Protein AF-A0A662LNX2-F1 (afdb_monomer)

Foldseek 3Di:
DDDDDDPPDDDDPDDDDDDDLVNLCVLCVVVVHDDDSVLSVVLVVVCVVDPDPVVGDDSVNSVVSSVVSVVVVD

Mean predicted aligned error: 7.2 Å

Secondary structure (DSSP, 8-state):
------------S-------HHHHHHHHHHTT----HHHHHHHHHHHHHH--TTT-S-HHHHHHHHHHHHHHH-

pLDDT: mean 88.27, std 14.12, range [41.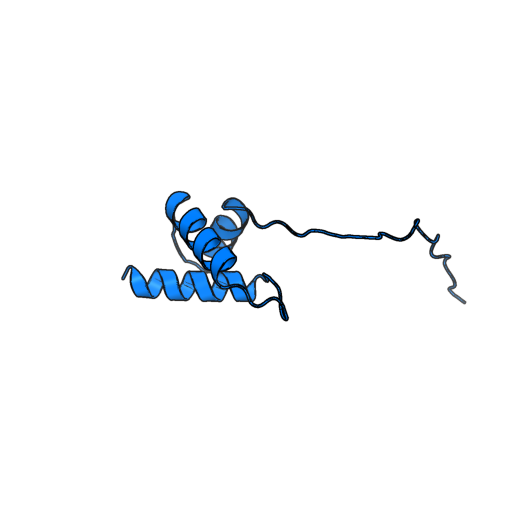41, 98.5]

Structure (mmCIF, N/C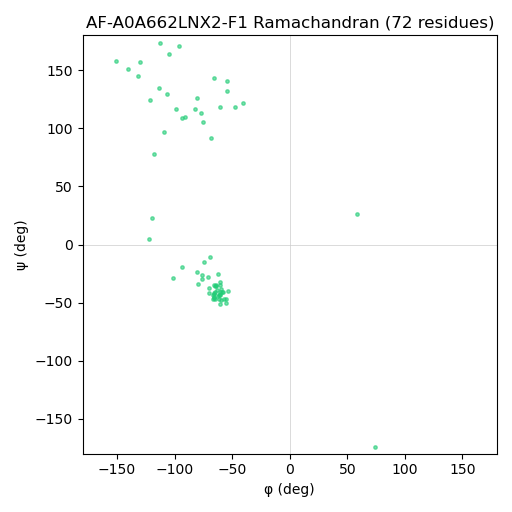A/C/O backbone):
data_AF-A0A662LNX2-F1
#
_entry.id   AF-A0A662LNX2-F1
#
loop_
_atom_site.group_PDB
_atom_site.id
_atom_site.type_symbol
_atom_site.label_atom_id
_atom_site.label_alt_id
_atom_site.label_comp_id
_atom_site.label_asym_id
_atom_site.label_entity_id
_atom_site.label_seq_id
_atom_site.pdbx_PDB_ins_code
_atom_site.Cartn_x
_atom_site.Cartn_y
_atom_site.Cartn_z
_atom_site.occupancy
_atom_site.B_iso_or_equiv
_atom_site.auth_seq_id
_atom_site.auth_comp_id
_atom_site.auth_asym_id
_atom_site.auth_atom_id
_atom_site.pdbx_PDB_model_num
ATOM 1 N N . MET A 1 1 ? 2.866 12.505 -43.394 1.00 41.41 1 MET A N 1
ATOM 2 C CA . MET A 1 1 ? 4.272 12.252 -43.018 1.00 41.41 1 MET A CA 1
ATOM 3 C C . MET A 1 1 ? 4.483 12.900 -41.654 1.00 41.41 1 MET A C 1
ATOM 5 O O . MET A 1 1 ? 4.648 14.108 -41.590 1.00 41.41 1 MET A O 1
ATOM 9 N N . PHE A 1 2 ? 4.307 12.147 -40.565 1.00 44.78 2 PHE A N 1
ATOM 10 C CA . PHE A 1 2 ? 4.432 12.659 -39.195 1.00 44.78 2 PHE A CA 1
ATOM 11 C C . PHE A 1 2 ? 5.697 12.078 -38.568 1.00 44.78 2 PHE A C 1
ATOM 13 O O . PHE A 1 2 ? 5.683 10.967 -38.055 1.00 44.78 2 PHE A O 1
ATOM 20 N N . THR A 1 3 ? 6.786 12.833 -38.603 1.00 48.31 3 THR A N 1
ATOM 21 C CA . THR A 1 3 ? 7.946 12.600 -37.737 1.00 48.31 3 THR A CA 1
ATOM 22 C C . THR A 1 3 ? 8.100 13.842 -36.879 1.00 48.31 3 THR A C 1
ATOM 24 O O . THR A 1 3 ? 8.878 14.742 -37.185 1.00 48.31 3 THR A O 1
ATOM 27 N N . LYS A 1 4 ? 7.260 13.941 -35.843 1.00 53.91 4 LYS A N 1
ATOM 28 C CA . LYS A 1 4 ? 7.439 14.949 -34.803 1.00 53.91 4 LYS A CA 1
ATOM 29 C C . LYS A 1 4 ? 8.565 14.434 -33.910 1.00 53.91 4 LYS A C 1
ATOM 31 O O . LYS A 1 4 ? 8.445 13.367 -33.317 1.00 53.91 4 LYS A O 1
ATOM 36 N N . TYR A 1 5 ? 9.675 15.155 -33.943 1.00 56.06 5 TYR A N 1
ATOM 37 C CA . TYR A 1 5 ? 10.903 14.896 -33.210 1.00 56.06 5 TYR A CA 1
ATOM 38 C C . TYR A 1 5 ? 10.608 14.591 -31.736 1.00 56.06 5 TYR A C 1
ATOM 40 O O . TYR A 1 5 ? 10.070 15.436 -31.025 1.00 56.06 5 TYR A O 1
ATOM 48 N N . PHE A 1 6 ? 10.967 13.389 -31.285 1.00 61.03 6 PHE A N 1
ATOM 49 C CA . PHE A 1 6 ? 11.228 13.156 -29.872 1.00 61.03 6 PHE A CA 1
ATOM 50 C C . PHE A 1 6 ? 12.596 13.773 -29.590 1.00 61.03 6 PHE A C 1
ATOM 52 O O . PHE A 1 6 ? 13.621 13.250 -30.028 1.00 61.03 6 PHE A O 1
ATOM 59 N N . GLU A 1 7 ? 12.614 14.923 -28.922 1.00 61.66 7 GLU A N 1
ATOM 60 C CA . GLU A 1 7 ? 13.841 15.424 -28.312 1.00 61.66 7 GLU A CA 1
ATOM 61 C C . GLU A 1 7 ? 14.290 14.388 -27.279 1.00 61.66 7 GLU A C 1
ATOM 63 O O . GLU A 1 7 ? 13.552 14.054 -26.352 1.00 61.66 7 GLU A O 1
ATOM 68 N N . TYR A 1 8 ? 15.476 13.816 -27.491 1.00 60.75 8 TYR A N 1
ATOM 69 C CA . TYR A 1 8 ? 16.046 12.804 -26.612 1.00 60.75 8 TYR A CA 1
ATOM 70 C C . TYR A 1 8 ? 16.404 13.483 -25.285 1.00 60.75 8 TYR A C 1
ATOM 72 O O . TYR A 1 8 ? 17.483 14.055 -25.128 1.00 60.75 8 TYR A O 1
ATOM 80 N N . SER A 1 9 ? 15.469 13.478 -24.332 1.00 67.69 9 SER A N 1
ATOM 81 C CA . SER A 1 9 ? 15.764 13.845 -22.951 1.00 67.69 9 SER A CA 1
ATOM 82 C C . SER A 1 9 ? 16.918 12.968 -22.474 1.00 67.69 9 SER A C 1
ATOM 84 O O . SER A 1 9 ? 16.881 11.754 -22.688 1.00 67.69 9 SER A O 1
ATOM 86 N N . LYS A 1 10 ? 17.936 13.569 -21.849 1.00 72.25 10 LYS A N 1
ATOM 87 C CA . LYS A 1 10 ? 19.050 12.858 -21.205 1.00 72.25 10 LYS A CA 1
ATOM 88 C C . LYS A 1 10 ? 18.502 11.620 -20.474 1.00 72.25 10 LYS A C 1
ATOM 90 O O . LYS A 1 10 ? 17.582 11.758 -19.668 1.00 72.25 10 LYS A O 1
ATOM 95 N N . GLY A 1 11 ? 18.994 10.431 -20.831 1.00 77.12 11 GLY A N 1
ATOM 96 C CA . GLY A 1 11 ? 18.476 9.168 -20.301 1.00 77.12 11 GLY A CA 1
ATOM 97 C C . GLY A 1 11 ? 18.501 9.160 -18.773 1.00 77.12 11 GLY A C 1
ATOM 98 O O . GLY A 1 11 ? 19.435 9.688 -18.169 1.00 77.12 11 GLY A O 1
ATOM 99 N N . LYS A 1 12 ? 17.460 8.603 -18.151 1.00 82.12 12 LYS A N 1
ATOM 100 C CA . LYS A 1 12 ? 17.450 8.360 -16.706 1.00 82.12 12 LYS A CA 1
ATOM 101 C C . LYS A 1 12 ? 18.235 7.079 -16.430 1.00 82.12 12 LYS A C 1
ATOM 103 O O . LYS A 1 12 ? 17.936 6.057 -17.040 1.00 82.12 12 LYS A O 1
ATOM 108 N N . GLU A 1 13 ? 19.222 7.148 -15.542 1.00 88.69 13 GLU A N 1
ATOM 109 C CA . GLU A 1 13 ? 20.002 5.977 -15.106 1.00 88.69 13 GLU A CA 1
ATOM 110 C C . GLU A 1 13 ? 19.252 5.155 -14.044 1.00 88.69 13 GLU A C 1
ATOM 112 O O . GLU A 1 13 ? 19.468 3.954 -13.934 1.00 88.69 13 GLU A O 1
ATOM 117 N N . GLU A 1 14 ? 18.318 5.781 -13.322 1.00 89.56 14 GLU A N 1
ATOM 118 C CA . GLU A 1 14 ? 17.498 5.147 -12.289 1.00 89.56 14 GLU A CA 1
ATOM 119 C C . GLU A 1 14 ? 16.119 5.815 -12.156 1.00 89.56 14 GLU A C 1
ATOM 121 O O . GLU A 1 14 ? 15.917 6.976 -12.536 1.00 89.56 14 GLU A O 1
ATOM 126 N N . ILE A 1 15 ? 15.161 5.065 -11.608 1.00 89.25 15 ILE A N 1
ATOM 127 C CA . ILE A 1 15 ? 13.844 5.543 -11.174 1.00 89.25 15 ILE A CA 1
ATOM 128 C C . ILE A 1 15 ? 13.470 4.855 -9.856 1.00 89.25 15 ILE A C 1
ATOM 130 O O . ILE A 1 15 ? 13.876 3.722 -9.615 1.00 89.25 15 ILE A O 1
ATOM 134 N N . SER A 1 16 ? 12.670 5.526 -9.027 1.00 89.94 16 SER A N 1
ATOM 135 C CA . SER A 1 16 ? 12.083 4.958 -7.810 1.00 89.94 16 SER A CA 1
ATOM 136 C C . SER A 1 16 ? 10.589 5.272 -7.765 1.00 89.94 16 SER A C 1
ATOM 138 O O . SER A 1 16 ? 10.165 6.335 -8.228 1.00 89.94 16 SER A O 1
ATOM 140 N N . ILE A 1 17 ? 9.803 4.335 -7.239 1.00 89.50 17 ILE A N 1
ATOM 141 C CA . ILE A 1 17 ? 8.361 4.465 -7.023 1.00 89.50 17 ILE A CA 1
ATOM 1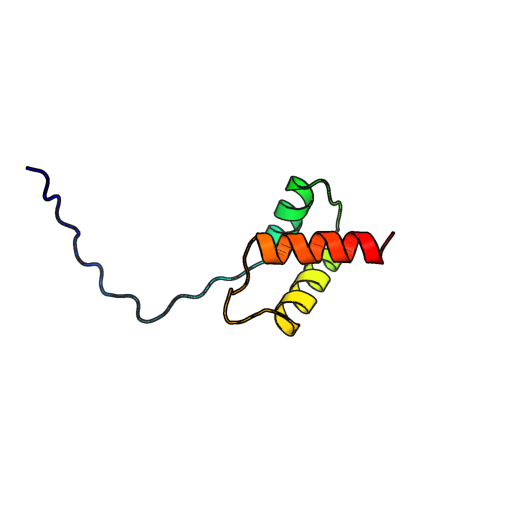42 C C . ILE A 1 17 ? 8.124 4.261 -5.531 1.00 89.50 17 ILE A C 1
ATOM 144 O O . ILE A 1 17 ? 8.511 3.233 -4.978 1.00 89.50 17 ILE A O 1
ATOM 148 N N . THR A 1 18 ? 7.485 5.237 -4.894 1.00 94.56 18 THR A N 1
ATOM 149 C CA . THR A 1 18 ? 7.193 5.210 -3.459 1.00 94.56 18 THR A CA 1
ATOM 150 C C . THR A 1 18 ? 5.693 5.130 -3.245 1.00 94.56 18 THR A C 1
ATOM 152 O O . THR A 1 18 ? 4.947 5.897 -3.850 1.00 94.56 18 THR A O 1
ATOM 155 N N . TRP A 1 19 ? 5.281 4.249 -2.337 1.00 96.44 19 TRP A N 1
ATOM 156 C CA . TRP A 1 19 ? 3.906 4.120 -1.871 1.00 96.44 19 TRP A CA 1
ATOM 157 C C . TRP A 1 19 ? 3.779 4.676 -0.455 1.00 96.44 19 TRP A C 1
ATOM 159 O O . TRP A 1 19 ? 4.563 4.340 0.433 1.00 96.44 19 TRP A O 1
ATOM 169 N N . SER A 1 20 ? 2.801 5.548 -0.245 1.00 98.00 20 SER A N 1
ATOM 170 C CA . SER A 1 20 ? 2.516 6.178 1.040 1.00 98.00 20 SER A CA 1
ATOM 171 C C . SER A 1 20 ? 1.282 5.567 1.704 1.00 98.00 20 SER A C 1
ATOM 173 O O . SER A 1 20 ? 0.460 4.907 1.068 1.00 98.00 20 SER A O 1
ATOM 175 N N . PHE A 1 21 ? 1.108 5.820 3.006 1.00 98.12 21 PHE A N 1
ATOM 176 C CA . PHE A 1 21 ? -0.115 5.398 3.698 1.00 98.12 21 PHE A CA 1
ATOM 177 C C . PHE A 1 21 ? -1.362 6.083 3.111 1.00 98.12 21 PHE A C 1
ATOM 179 O O . PHE A 1 21 ? -2.456 5.540 3.221 1.00 98.12 21 PHE A O 1
ATOM 186 N N . GLU A 1 22 ? -1.214 7.260 2.491 1.00 98.50 22 GLU A N 1
ATOM 187 C CA . GLU A 1 22 ? -2.309 7.982 1.834 1.00 98.50 22 GLU A CA 1
ATOM 188 C C . GLU A 1 22 ? -2.760 7.255 0.566 1.00 98.50 22 GLU A C 1
ATOM 190 O O . GLU A 1 22 ? -3.960 7.154 0.330 1.00 98.50 22 GLU A O 1
ATOM 195 N N . ASP A 1 23 ? -1.832 6.670 -0.197 1.00 98.19 23 ASP A N 1
ATOM 196 C CA . ASP A 1 23 ? -2.162 5.858 -1.374 1.00 98.19 23 ASP A CA 1
ATOM 197 C C . ASP A 1 23 ? -2.986 4.631 -0.980 1.00 98.19 23 ASP A C 1
ATOM 199 O O . ASP A 1 23 ? -4.016 4.350 -1.592 1.00 98.19 23 ASP A O 1
ATOM 203 N N . VAL A 1 24 ? -2.580 3.946 0.093 1.00 98.25 24 VAL A N 1
ATOM 204 C CA . VAL A 1 24 ? -3.301 2.779 0.622 1.00 98.25 24 VAL A CA 1
ATOM 205 C C . VAL A 1 24 ? -4.678 3.174 1.157 1.00 98.25 24 VAL A C 1
ATOM 207 O O . VAL A 1 24 ? -5.654 2.498 0.850 1.00 98.25 24 VAL A O 1
ATOM 210 N N . LEU A 1 25 ? -4.797 4.288 1.891 1.00 98.44 25 LEU A N 1
ATOM 211 C CA . LEU A 1 25 ? -6.093 4.797 2.364 1.00 98.44 25 LEU A CA 1
ATOM 212 C C . LEU A 1 25 ? -7.027 5.156 1.206 1.00 98.44 25 LEU A C 1
ATOM 214 O O . LEU A 1 25 ? -8.199 4.784 1.208 1.00 98.44 25 LEU A O 1
ATOM 218 N N . ASN A 1 26 ? -6.513 5.877 0.210 1.00 98.06 26 ASN A N 1
ATOM 219 C CA . ASN A 1 26 ? -7.287 6.265 -0.963 1.00 98.06 26 ASN A CA 1
ATOM 220 C C . ASN A 1 26 ? -7.729 5.035 -1.756 1.00 98.06 26 ASN A C 1
ATOM 222 O O . ASN A 1 26 ? -8.871 4.984 -2.218 1.00 98.06 26 ASN A O 1
ATOM 226 N N . ARG A 1 27 ? -6.856 4.027 -1.873 1.00 98.12 27 ARG A N 1
ATOM 227 C CA . ARG A 1 27 ? -7.194 2.775 -2.542 1.00 98.12 27 ARG A CA 1
ATOM 228 C C . ARG A 1 27 ? -8.256 1.995 -1.782 1.00 98.12 27 ARG A C 1
ATOM 230 O O . ARG A 1 27 ? -9.246 1.624 -2.402 1.00 98.12 27 ARG A O 1
ATOM 237 N N . ALA A 1 28 ? -8.104 1.840 -0.469 1.00 97.81 28 ALA A N 1
ATOM 238 C CA . ALA A 1 28 ? -9.073 1.175 0.399 1.00 97.81 28 ALA A CA 1
ATOM 239 C C . ALA A 1 28 ? -10.470 1.806 0.279 1.00 97.81 28 ALA A C 1
ATOM 241 O O . ALA A 1 28 ? -11.445 1.109 0.005 1.00 97.81 28 ALA A O 1
ATOM 242 N N . ASN A 1 29 ? -10.544 3.141 0.332 1.00 97.19 29 ASN A N 1
ATOM 243 C CA . ASN A 1 29 ? -11.790 3.882 0.123 1.00 97.19 29 ASN A CA 1
ATOM 244 C C . ASN A 1 29 ? -12.402 3.649 -1.268 1.00 97.19 29 ASN A C 1
ATOM 246 O O . ASN A 1 29 ? -13.619 3.683 -1.410 1.00 97.19 29 ASN A O 1
ATOM 250 N N . SER A 1 30 ? -11.584 3.426 -2.303 1.00 97.75 30 SER A N 1
ATOM 251 C CA . SER A 1 30 ? -12.075 3.162 -3.665 1.00 97.75 30 SER A CA 1
ATOM 252 C C . SER A 1 30 ? -12.653 1.755 -3.862 1.00 97.75 30 SER A C 1
ATOM 254 O O . SER A 1 30 ? -13.332 1.529 -4.862 1.00 97.75 30 SER A O 1
ATOM 256 N N . ILE A 1 31 ? -12.382 0.831 -2.933 1.00 96.94 31 ILE A N 1
ATOM 257 C CA . ILE A 1 31 ? -12.853 -0.564 -2.952 1.00 96.94 31 ILE A CA 1
ATOM 258 C C . ILE A 1 31 ? -13.718 -0.902 -1.725 1.00 96.94 31 ILE A C 1
ATOM 260 O O . ILE A 1 31 ? -13.836 -2.063 -1.350 1.00 96.94 31 ILE A O 1
ATOM 264 N N . ASP A 1 32 ? -14.314 0.119 -1.099 1.00 96.69 32 ASP A N 1
ATOM 265 C CA . ASP A 1 32 ? -15.223 0.008 0.051 1.00 96.69 32 ASP A CA 1
ATOM 266 C C . ASP A 1 32 ? -14.629 -0.693 1.297 1.00 96.69 32 ASP A C 1
ATOM 268 O O . ASP A 1 32 ? -15.357 -1.213 2.143 1.00 96.69 32 ASP A O 1
ATOM 272 N N . ILE A 1 33 ? -13.302 -0.648 1.464 1.00 96.88 33 ILE A N 1
ATOM 273 C CA . ILE A 1 33 ? -12.595 -1.126 2.660 1.00 96.88 33 ILE A CA 1
ATOM 274 C C . ILE A 1 33 ? -12.267 0.066 3.564 1.00 96.88 33 ILE A C 1
ATOM 276 O O . ILE A 1 33 ? -11.503 0.961 3.202 1.00 96.88 33 ILE A O 1
ATOM 280 N N . ASN A 1 34 ? -12.837 0.085 4.772 1.00 96.25 34 ASN A N 1
ATOM 281 C CA . ASN A 1 34 ? -12.619 1.172 5.726 1.00 96.25 34 ASN A CA 1
ATOM 282 C C . ASN A 1 34 ? -11.476 0.845 6.692 1.00 96.25 34 ASN A C 1
ATOM 284 O O . ASN A 1 34 ? -11.645 0.024 7.595 1.00 96.25 34 ASN A O 1
ATOM 288 N N . ILE A 1 35 ? -10.342 1.523 6.546 1.00 97.50 35 ILE A N 1
ATOM 289 C CA . ILE A 1 35 ? -9.180 1.387 7.430 1.00 97.50 35 ILE A CA 1
ATOM 290 C C . ILE A 1 35 ? -8.688 2.759 7.896 1.00 97.50 35 ILE A C 1
ATOM 292 O O . ILE A 1 35 ? -8.904 3.786 7.253 1.00 97.50 35 ILE A O 1
ATOM 296 N N . ASN A 1 36 ? -7.992 2.790 9.026 1.00 97.88 36 ASN A N 1
ATOM 297 C CA . ASN A 1 36 ? -7.345 3.988 9.544 1.00 97.88 36 ASN A CA 1
ATOM 298 C C . ASN A 1 36 ? -5.856 4.050 9.157 1.00 97.88 36 ASN A C 1
ATOM 300 O O . ASN A 1 36 ? -5.257 3.091 8.672 1.00 97.88 36 ASN A O 1
ATOM 304 N N . LYS A 1 37 ? -5.218 5.195 9.428 1.00 98.06 37 LYS A N 1
ATOM 305 C CA . LYS A 1 37 ? -3.797 5.421 9.120 1.00 98.06 37 LYS A CA 1
ATOM 306 C C . LYS A 1 37 ? -2.861 4.353 9.701 1.00 98.06 37 LYS A C 1
ATOM 308 O O . LYS A 1 37 ? -1.899 3.974 9.043 1.00 98.06 37 LYS A O 1
ATOM 313 N N . LYS A 1 38 ? -3.105 3.886 10.930 1.00 98.00 38 LYS A N 1
ATOM 314 C CA . LYS A 1 38 ? -2.256 2.875 11.578 1.00 98.00 38 LYS A CA 1
ATOM 315 C C . LYS A 1 38 ? -2.335 1.544 10.830 1.00 98.00 38 LYS A C 1
ATOM 317 O O . LYS A 1 38 ? -1.307 0.910 10.636 1.00 98.00 38 LYS A O 1
ATOM 322 N N . GLU A 1 39 ? -3.527 1.152 10.399 1.00 98.00 39 GLU A N 1
ATOM 323 C CA . GLU A 1 39 ? -3.761 -0.071 9.621 1.00 98.00 39 GLU A CA 1
ATOM 324 C C . GLU A 1 39 ? -3.119 0.022 8.233 1.00 98.00 39 GLU A C 1
ATOM 326 O O . GLU A 1 39 ? -2.394 -0.885 7.841 1.00 98.00 39 GLU A O 1
ATOM 331 N N . ALA A 1 40 ? -3.251 1.163 7.548 1.00 98.12 40 ALA A N 1
ATOM 332 C CA . ALA A 1 40 ? -2.552 1.415 6.286 1.00 98.12 40 ALA A CA 1
ATOM 333 C C . ALA A 1 40 ? -1.019 1.302 6.430 1.00 98.12 40 ALA A C 1
ATOM 335 O O . ALA A 1 40 ? -0.352 0.709 5.585 1.00 98.12 40 ALA A O 1
ATOM 336 N N . CYS A 1 41 ? -0.447 1.821 7.525 1.00 97.88 41 CYS A N 1
ATOM 337 C CA . CYS A 1 41 ? 0.978 1.651 7.820 1.00 97.88 41 CYS A CA 1
ATOM 338 C C . CYS A 1 41 ? 1.364 0.187 8.094 1.00 97.88 41 CYS A C 1
ATOM 340 O O . CYS A 1 41 ? 2.457 -0.220 7.712 1.00 97.88 41 CYS A O 1
ATOM 342 N N . ILE A 1 42 ? 0.496 -0.599 8.744 1.00 96.56 42 ILE A N 1
ATOM 343 C CA . ILE A 1 42 ? 0.723 -2.038 8.957 1.00 96.56 42 ILE A CA 1
ATOM 344 C C . ILE A 1 42 ? 0.739 -2.766 7.612 1.00 96.56 42 ILE A C 1
ATOM 346 O O . ILE A 1 42 ? 1.666 -3.526 7.359 1.00 96.56 42 ILE A O 1
ATOM 350 N N . ILE A 1 43 ? -0.227 -2.490 6.735 1.00 96.50 43 ILE A N 1
ATOM 351 C CA . ILE A 1 43 ? -0.294 -3.080 5.391 1.00 96.50 43 ILE A CA 1
ATOM 352 C C . ILE A 1 43 ? 0.983 -2.778 4.600 1.00 96.50 43 ILE A C 1
ATOM 354 O O . ILE A 1 43 ? 1.587 -3.693 4.051 1.00 96.50 43 ILE A O 1
ATOM 358 N N . LEU A 1 44 ? 1.452 -1.525 4.603 1.00 96.94 44 LEU A N 1
ATOM 359 C CA . LEU A 1 44 ? 2.713 -1.166 3.945 1.00 96.94 44 LEU A CA 1
ATOM 360 C C . LEU A 1 44 ? 3.918 -1.911 4.519 1.00 96.94 44 LEU A C 1
ATOM 362 O O . LEU A 1 44 ? 4.766 -2.346 3.751 1.00 96.94 44 LEU A O 1
ATOM 366 N N . ALA A 1 45 ? 3.990 -2.083 5.840 1.00 95.69 45 ALA A N 1
ATOM 367 C CA . ALA A 1 45 ? 5.073 -2.838 6.464 1.00 95.69 45 ALA A CA 1
ATOM 368 C C . ALA A 1 45 ? 5.053 -4.320 6.053 1.00 95.69 45 ALA A C 1
ATOM 370 O O . ALA A 1 45 ? 6.108 -4.918 5.866 1.00 95.69 45 ALA A O 1
ATOM 371 N N . VAL A 1 46 ? 3.865 -4.909 5.880 1.00 94.38 46 VAL A N 1
ATOM 372 C CA . VAL A 1 46 ? 3.727 -6.289 5.394 1.00 94.38 46 VAL A CA 1
ATOM 373 C C . VAL A 1 46 ? 4.118 -6.393 3.919 1.00 94.38 46 VAL A C 1
ATOM 375 O O . VAL A 1 46 ? 4.818 -7.331 3.549 1.00 94.38 46 VAL A O 1
ATOM 378 N N . ILE A 1 47 ? 3.709 -5.429 3.089 1.00 94.69 47 ILE A N 1
ATOM 379 C CA . ILE A 1 47 ? 4.113 -5.361 1.679 1.00 94.69 47 ILE A CA 1
ATOM 380 C C . ILE A 1 47 ? 5.636 -5.243 1.569 1.00 94.69 47 ILE A C 1
ATOM 382 O O . ILE A 1 47 ? 6.232 -5.994 0.809 1.00 94.69 47 ILE A O 1
ATOM 386 N N . ASP A 1 48 ? 6.269 -4.347 2.329 1.00 92.81 48 ASP A N 1
ATOM 387 C CA . ASP A 1 48 ? 7.723 -4.121 2.300 1.00 92.81 48 ASP A CA 1
ATOM 388 C C . ASP A 1 48 ? 8.530 -5.375 2.691 1.00 92.81 48 ASP A C 1
ATOM 390 O O . ASP A 1 48 ? 9.571 -5.654 2.103 1.00 92.81 48 ASP A O 1
ATOM 394 N N . ASP A 1 49 ? 8.017 -6.183 3.622 1.00 90.44 49 ASP A N 1
ATOM 395 C CA . ASP A 1 49 ? 8.646 -7.445 4.038 1.00 90.44 49 ASP A CA 1
ATOM 396 C C . ASP A 1 49 ? 8.455 -8.584 3.015 1.00 90.44 49 ASP A C 1
ATOM 398 O O . ASP A 1 49 ? 9.295 -9.478 2.907 1.00 90.44 49 ASP A O 1
ATOM 402 N N . LYS A 1 50 ? 7.351 -8.568 2.253 1.00 85.44 50 LYS A N 1
ATOM 403 C CA . LYS A 1 50 ? 6.893 -9.719 1.450 1.00 85.44 50 LYS A CA 1
ATOM 404 C C . LYS A 1 50 ? 6.748 -9.462 -0.052 1.00 85.44 50 LYS A C 1
ATOM 406 O O . LYS A 1 50 ? 6.246 -10.342 -0.755 1.00 85.44 50 LYS A O 1
ATOM 411 N N . TYR A 1 51 ? 7.115 -8.288 -0.566 1.00 78.25 51 TYR A N 1
ATOM 412 C CA . TYR A 1 51 ? 6.887 -7.976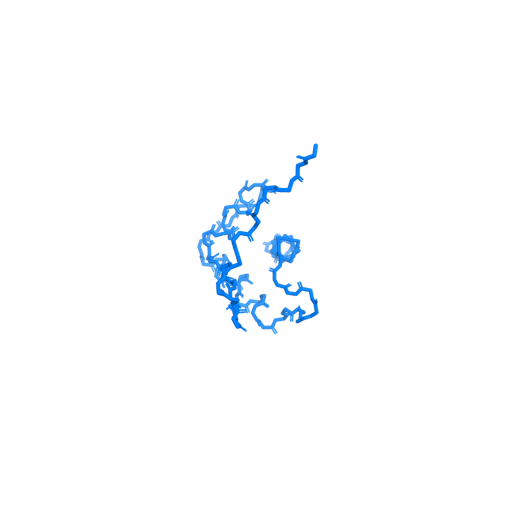 -1.979 1.00 78.25 51 TYR A CA 1
ATOM 413 C C . TYR A 1 51 ? 7.716 -8.866 -2.911 1.00 78.25 51 TYR A C 1
ATOM 415 O O . TYR A 1 51 ? 8.875 -9.196 -2.657 1.00 78.25 51 TYR A O 1
ATOM 423 N N . ASP A 1 52 ? 7.110 -9.218 -4.043 1.00 80.88 52 ASP A N 1
ATOM 424 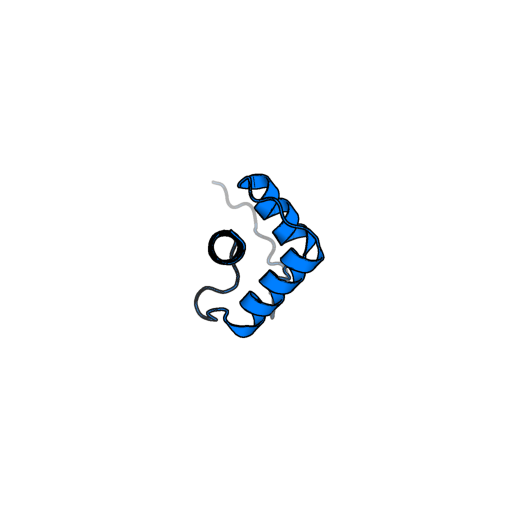C CA . ASP A 1 52 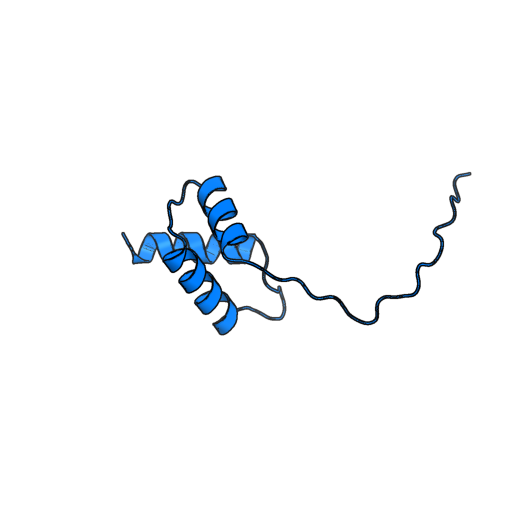? 7.783 -9.926 -5.122 1.00 80.88 52 ASP A CA 1
ATOM 425 C C . ASP A 1 52 ? 8.555 -8.924 -5.992 1.00 80.88 52 ASP A C 1
ATOM 427 O O . ASP A 1 52 ? 7.973 -8.045 -6.635 1.00 80.88 52 ASP A O 1
ATOM 431 N N . CYS A 1 53 ? 9.881 -9.056 -6.034 1.00 78.31 53 CYS A N 1
ATOM 432 C CA . CYS A 1 53 ? 10.745 -8.182 -6.824 1.00 78.31 53 CYS A CA 1
ATOM 433 C C . CYS A 1 53 ? 10.601 -8.372 -8.346 1.00 78.31 53 CYS A C 1
ATOM 435 O O . CYS A 1 53 ? 11.107 -7.545 -9.104 1.00 78.31 53 CYS A O 1
ATOM 437 N N . THR A 1 54 ? 9.910 -9.420 -8.809 1.00 84.81 54 THR A N 1
ATOM 438 C CA . THR A 1 54 ? 9.631 -9.655 -10.234 1.00 84.81 54 THR A CA 1
ATOM 439 C C . THR A 1 54 ? 8.463 -8.819 -10.760 1.00 84.81 54 THR A C 1
ATOM 441 O O . THR A 1 54 ? 8.496 -8.389 -11.913 1.00 84.81 54 THR A O 1
ATOM 444 N N . LEU A 1 55 ? 7.457 -8.560 -9.919 1.00 82.19 55 LEU A N 1
ATOM 445 C CA . LEU A 1 55 ? 6.260 -7.775 -1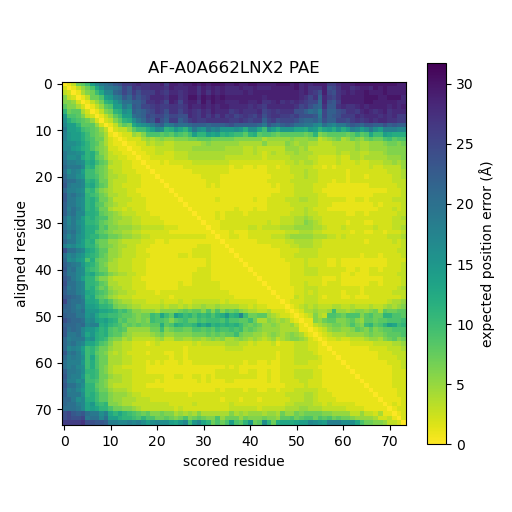0.249 1.00 82.19 55 LEU A CA 1
ATOM 446 C C . LEU A 1 55 ? 6.340 -6.342 -9.704 1.00 82.19 55 LEU A C 1
ATOM 448 O O . LEU A 1 55 ? 5.776 -5.421 -10.297 1.00 82.19 55 LEU A O 1
ATOM 452 N N . GLY A 1 56 ? 7.068 -6.146 -8.602 1.00 88.12 56 GLY A N 1
ATOM 453 C CA . GLY A 1 56 ? 7.093 -4.894 -7.856 1.00 88.12 56 GLY A CA 1
ATOM 454 C C . GLY A 1 56 ? 5.813 -4.671 -7.047 1.00 88.12 56 GLY A C 1
ATOM 455 O O . GLY A 1 56 ? 4.939 -5.532 -6.959 1.00 88.12 56 GLY A O 1
ATOM 456 N N . ILE A 1 57 ? 5.702 -3.490 -6.438 1.00 93.38 57 ILE A N 1
ATOM 457 C CA . ILE A 1 57 ? 4.506 -3.091 -5.691 1.00 93.38 57 ILE A CA 1
ATOM 458 C C . ILE A 1 57 ? 3.568 -2.364 -6.654 1.00 93.38 57 ILE A C 1
ATOM 460 O O . ILE A 1 57 ? 3.858 -1.249 -7.096 1.00 93.38 57 ILE A O 1
ATOM 464 N N . THR A 1 58 ? 2.454 -3.012 -6.980 1.00 94.94 58 THR A N 1
ATOM 465 C CA . THR A 1 58 ? 1.410 -2.499 -7.877 1.00 94.94 58 THR A CA 1
ATOM 466 C C . THR A 1 58 ? 0.117 -2.223 -7.107 1.00 94.94 58 THR A C 1
ATOM 468 O O . THR A 1 58 ? -0.004 -2.578 -5.933 1.00 94.94 58 THR A O 1
ATOM 471 N N . TRP A 1 59 ? -0.883 -1.632 -7.767 1.00 95.81 59 TRP A N 1
ATOM 472 C CA . TRP A 1 59 ? -2.220 -1.523 -7.177 1.00 95.81 59 TRP A CA 1
ATOM 473 C C . 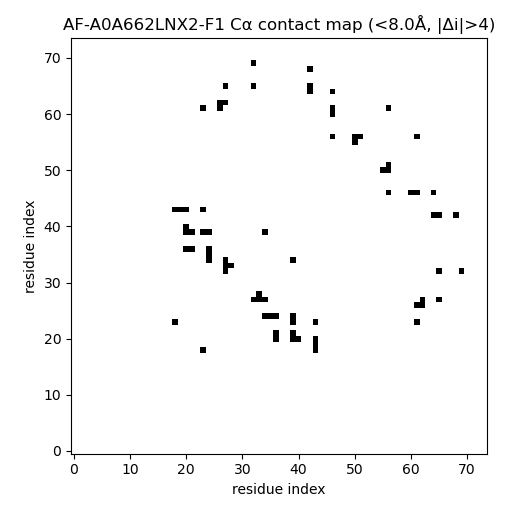TRP A 1 59 ? -2.830 -2.892 -6.857 1.00 95.81 59 TRP A C 1
ATOM 475 O O . TRP A 1 59 ? -3.409 -3.040 -5.789 1.00 95.81 59 TRP A O 1
ATOM 485 N N . ASP A 1 60 ? -2.620 -3.900 -7.708 1.00 95.12 60 ASP A N 1
ATOM 486 C CA . ASP A 1 60 ? -3.107 -5.265 -7.465 1.00 95.12 60 ASP A CA 1
ATOM 487 C C . ASP A 1 60 ? -2.437 -5.888 -6.226 1.00 95.12 60 ASP A C 1
ATOM 489 O O . ASP A 1 60 ? -3.072 -6.612 -5.455 1.00 95.12 60 ASP A O 1
ATOM 493 N N . THR A 1 61 ? -1.160 -5.560 -5.989 1.00 94.56 61 THR A N 1
ATOM 494 C CA . THR A 1 61 ? -0.456 -5.921 -4.750 1.00 94.56 61 THR A CA 1
ATOM 495 C C . THR A 1 61 ? -1.156 -5.298 -3.543 1.00 94.56 61 THR A C 1
ATOM 497 O O . THR A 1 61 ? -1.485 -6.009 -2.600 1.00 94.56 61 THR A O 1
ATOM 500 N N . ILE A 1 62 ? -1.423 -3.988 -3.576 1.00 96.56 62 ILE A N 1
ATOM 501 C CA . ILE A 1 62 ? -2.091 -3.274 -2.476 1.00 96.56 62 ILE A CA 1
ATOM 502 C C . ILE A 1 62 ? -3.493 -3.843 -2.222 1.00 96.56 62 ILE A C 1
ATOM 504 O O . ILE A 1 62 ? -3.845 -4.083 -1.069 1.00 96.56 62 ILE A O 1
ATOM 508 N N . ASP A 1 63 ? -4.263 -4.109 -3.277 1.00 97.31 63 ASP A N 1
ATOM 509 C CA . ASP A 1 63 ? -5.611 -4.674 -3.178 1.00 97.31 63 ASP A CA 1
ATOM 510 C C . ASP A 1 63 ? -5.603 -6.049 -2.515 1.00 97.31 63 ASP A C 1
ATOM 512 O O . ASP A 1 63 ? -6.411 -6.304 -1.627 1.00 97.31 63 ASP A O 1
ATOM 516 N N . THR A 1 64 ? -4.656 -6.912 -2.894 1.00 95.62 64 THR A N 1
ATOM 517 C CA . THR A 1 64 ? -4.500 -8.245 -2.294 1.00 95.62 64 THR A CA 1
ATOM 518 C C . THR A 1 64 ? -4.333 -8.140 -0.779 1.00 95.62 64 THR A C 1
ATOM 520 O O . THR A 1 64 ? -5.080 -8.763 -0.028 1.00 95.62 64 THR A O 1
ATOM 523 N N . TYR A 1 65 ? -3.417 -7.285 -0.315 1.00 95.75 65 TYR A N 1
ATOM 524 C CA . TYR A 1 65 ? -3.189 -7.109 1.119 1.00 95.75 65 TYR A CA 1
ATOM 525 C C . TYR A 1 65 ? -4.334 -6.387 1.836 1.00 95.75 65 TYR A C 1
ATOM 527 O O . TYR A 1 65 ? -4.535 -6.623 3.025 1.00 95.75 65 TYR A O 1
ATOM 535 N N . LEU A 1 66 ? -5.095 -5.527 1.153 1.00 97.19 66 LEU A N 1
ATOM 536 C CA . LEU A 1 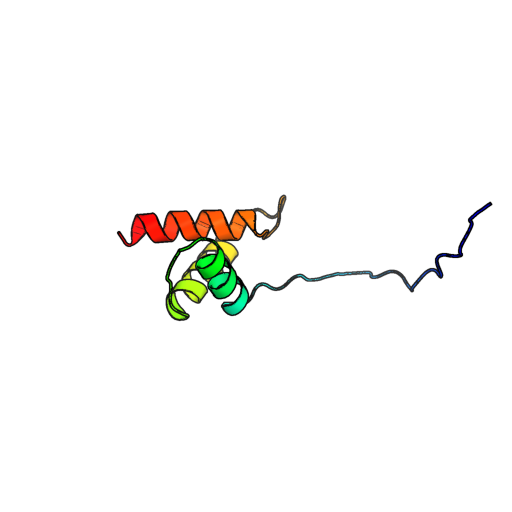66 ? -6.304 -4.924 1.719 1.00 97.19 66 LEU A CA 1
ATOM 537 C C . LEU A 1 66 ? -7.386 -5.977 1.977 1.00 97.19 66 LEU A C 1
ATOM 539 O O . LEU A 1 66 ? -7.960 -5.988 3.064 1.00 97.19 66 LEU A O 1
ATOM 543 N N . TYR A 1 67 ? -7.630 -6.878 1.021 1.00 97.12 67 TYR A N 1
ATOM 544 C CA . TYR A 1 67 ? -8.591 -7.969 1.197 1.00 97.12 67 TYR A CA 1
ATOM 545 C C . TYR A 1 67 ? -8.143 -8.956 2.279 1.00 97.12 67 TYR A C 1
ATOM 547 O O . TYR A 1 67 ? -8.933 -9.273 3.163 1.00 97.12 67 TYR A O 1
ATOM 555 N N . GLU A 1 68 ? -6.873 -9.375 2.273 1.00 95.12 68 GLU A N 1
ATOM 556 C CA . GLU A 1 68 ? -6.332 -10.244 3.328 1.00 95.12 68 GLU A CA 1
ATOM 557 C C . GLU A 1 68 ? -6.443 -9.593 4.716 1.00 95.12 68 GLU A C 1
ATOM 559 O O . GLU A 1 68 ? -6.815 -10.246 5.691 1.00 95.12 68 GLU A O 1
ATOM 564 N N . PHE A 1 69 ? -6.163 -8.289 4.818 1.00 95.00 69 PHE A N 1
ATOM 565 C CA . PHE A 1 69 ? -6.291 -7.555 6.074 1.00 95.00 69 PHE A CA 1
ATOM 566 C C . PHE A 1 69 ? -7.746 -7.481 6.561 1.00 95.00 69 PHE A C 1
ATOM 568 O O . PHE A 1 69 ? -7.993 -7.643 7.759 1.00 95.00 69 PHE A O 1
ATOM 575 N N . GLU A 1 70 ? -8.704 -7.253 5.656 1.00 94.62 70 GLU A N 1
ATOM 576 C CA . GLU A 1 70 ? -10.138 -7.262 5.972 1.00 94.62 70 GLU A CA 1
ATOM 577 C C . GLU A 1 70 ? -10.585 -8.631 6.506 1.00 94.62 70 GLU A C 1
ATOM 579 O O . GLU A 1 70 ? -11.301 -8.700 7.504 1.00 94.62 70 GLU A O 1
ATOM 584 N N . GLU A 1 71 ? -10.110 -9.720 5.894 1.00 93.81 71 GLU A N 1
ATOM 585 C CA . GLU A 1 71 ? -10.397 -11.090 6.331 1.00 93.81 71 GLU A CA 1
ATOM 586 C C . GLU A 1 71 ? -9.799 -11.421 7.705 1.00 93.81 71 GLU A C 1
ATOM 588 O O . GLU A 1 71 ? -10.406 -12.162 8.472 1.00 93.81 71 GLU A O 1
ATOM 593 N N . TRP A 1 72 ? -8.622 -10.888 8.050 1.00 89.19 72 TRP A N 1
ATOM 594 C CA . TRP A 1 72 ? -7.990 -11.151 9.351 1.00 89.19 72 TRP A CA 1
ATOM 595 C C . TRP A 1 72 ? -8.621 -10.393 10.518 1.00 89.19 72 TRP A C 1
ATOM 597 O O . TRP A 1 72 ? -8.474 -10.818 11.667 1.00 89.19 72 TRP A O 1
ATOM 607 N N . ARG A 1 73 ? -9.243 -9.237 10.254 1.00 85.75 73 ARG A N 1
ATOM 608 C CA . ARG A 1 73 ? -9.823 -8.380 11.301 1.00 85.75 73 ARG A CA 1
ATOM 609 C C . ARG A 1 73 ? -11.307 -8.646 11.571 1.00 85.75 73 ARG A C 1
ATOM 611 O O . ARG A 1 73 ? -11.793 -8.185 12.606 1.00 85.75 73 ARG A O 1
ATOM 618 N N . GLY A 1 74 ? -12.005 -9.287 10.629 1.00 73.50 74 GLY A N 1
ATOM 619 C CA . GLY A 1 74 ? -13.408 -9.705 10.748 1.00 73.50 74 GLY A CA 1
ATOM 620 C C . GLY A 1 74 ? -13.572 -10.962 11.590 1.00 73.50 74 GLY A C 1
ATOM 621 O O . GLY A 1 74 ? -14.583 -11.027 12.326 1.00 73.50 74 GLY A O 1
#

Solvent-accessible surface area (backbone atoms only — not comparable to full-atom values): 4913 Å² total; per-residue (Å²): 140,87,80,78,79,78,77,82,67,82,79,76,93,74,85,87,87,88,87,51,50,65,58,48,44,56,49,31,59,75,69,77,42,92,74,53,70,70,53,30,46,50,50,50,54,52,45,74,76,65,60,51,85,91,79,48,91,45,70,69,53,53,50,52,54,51,53,53,50,53,64,74,74,108

Nearest PDB structures (foldseek):
  5okz-assembly2_H  TM=6.454E-01  e=1.345E+00  Saccharomyces cerevisiae S288C
  8qcf-assembly1_I  TM=5.775E-01  e=2.507E+00  Saccharomyces cerevisiae
  4oo1-assembly1_H  TM=5.616E-01  e=2.839E+00  Saccharomyces cerevisiae S288C
  5jea-assembly1_H  TM=5.668E-01  e=3.423E+00  Saccharomyces cerevisiae S288C

Sequence (74 aa):
MFTKYFEYSKGKEEISITWSFEDVLNRANSIDININKKEACIILAVIDDKYDCTLGITWDTIDTYLYEFEEWRG

Radius of gyration: 17.44 Å; Cα contacts (8 Å, |Δi|>4): 38; chains: 1; bounding box: 35×27×55 Å